Protein AF-A0A6A5H7Q9-F1 (afdb_monomer_lite)

Radius of gyration: 20.98 Å; chains: 1; bounding box: 51×29×50 Å

pLDDT: mean 74.0, std 13.87, range [40.62, 92.56]

Foldseek 3Di:
DDPCVVCPDQPAEDEDALVVDPCLLVVLPDPSVQSYQYYEHDDQEDELVSVCSNVVRHPHPRNYYHYRYHYHDDHDPPPPPPPPPVVVVCVVFVWAQDDCVQDPQWDWDDCVVDVDPTDIDGQNRWTWGQDPVRWIKTWDDDPPGDTDIGTDPDRGDD

Structure (mmCIF, N/CA/C/O backbone):
data_AF-A0A6A5H7Q9-F1
#
_entry.id   AF-A0A6A5H7Q9-F1
#
loop_
_atom_site.group_PDB
_atom_site.id
_atom_site.type_symbol
_atom_site.label_atom_id
_atom_site.label_alt_id
_atom_site.label_comp_id
_atom_site.label_asym_id
_atom_site.label_entity_id
_atom_site.label_seq_id
_atom_site.pdbx_PDB_ins_code
_atom_site.Cartn_x
_atom_site.Cartn_y
_atom_site.Cartn_z
_atom_site.occupancy
_atom_site.B_iso_or_equiv
_atom_site.auth_seq_id
_atom_site.auth_comp_id
_atom_site.auth_asym_id
_atom_site.auth_atom_id
_atom_site.pdbx_PDB_model_num
ATOM 1 N N . MET A 1 1 ? -30.226 -4.540 18.128 1.00 43.09 1 MET A N 1
ATOM 2 C CA . MET A 1 1 ? -30.392 -4.670 16.671 1.00 43.09 1 MET A CA 1
ATOM 3 C C . MET A 1 1 ? -29.458 -3.652 16.066 1.00 43.09 1 MET A C 1
ATOM 5 O O . MET A 1 1 ? -29.790 -2.470 16.032 1.00 43.09 1 MET A O 1
ATOM 9 N N . TYR A 1 2 ? -28.233 -4.083 15.789 1.00 52.75 2 TYR A N 1
ATOM 10 C CA . TYR A 1 2 ? -27.218 -3.208 15.217 1.00 52.75 2 TYR A CA 1
ATOM 11 C C . TYR A 1 2 ? -27.558 -3.011 13.737 1.00 52.75 2 TYR A C 1
ATOM 13 O O . TYR A 1 2 ? -28.083 -3.917 13.097 1.00 52.75 2 TYR A O 1
ATOM 21 N N . ILE A 1 3 ? -27.283 -1.831 13.173 1.00 56.41 3 ILE A N 1
ATOM 22 C CA . ILE A 1 3 ? -27.546 -1.527 11.749 1.00 56.41 3 ILE A CA 1
ATOM 23 C C . ILE A 1 3 ? -26.892 -2.560 10.807 1.00 56.41 3 ILE A C 1
ATOM 25 O O . ILE A 1 3 ? -27.364 -2.785 9.698 1.00 56.41 3 ILE A O 1
ATOM 29 N N . LEU A 1 4 ? -25.844 -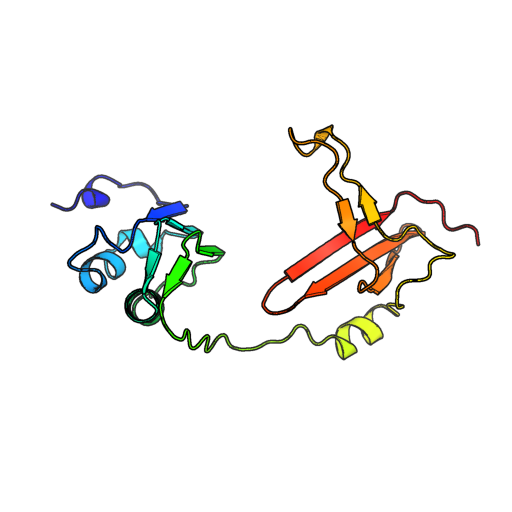3.231 11.288 1.00 56.19 4 LEU A N 1
ATOM 30 C CA . LEU A 1 4 ? -25.092 -4.266 10.589 1.00 56.19 4 LEU A CA 1
ATOM 31 C C . LEU A 1 4 ? -25.844 -5.603 10.483 1.00 56.19 4 LEU A C 1
ATOM 33 O O . LEU A 1 4 ? -25.640 -6.324 9.513 1.00 56.19 4 LEU A O 1
ATOM 37 N N . ASP A 1 5 ? -26.792 -5.891 11.386 1.00 52.31 5 ASP A N 1
ATOM 38 C CA . ASP A 1 5 ? -27.670 -7.075 11.303 1.00 52.31 5 ASP A CA 1
ATOM 39 C C . ASP A 1 5 ? -28.582 -7.031 10.056 1.00 52.31 5 ASP A C 1
ATOM 41 O O . ASP A 1 5 ? -29.094 -8.059 9.601 1.00 52.31 5 ASP A O 1
ATOM 45 N N . LEU A 1 6 ? -28.808 -5.833 9.498 1.00 54.72 6 LEU A N 1
ATOM 46 C CA . LEU A 1 6 ? -29.583 -5.617 8.269 1.00 54.72 6 LEU A CA 1
ATOM 47 C C . LEU A 1 6 ? -28.761 -5.895 7.002 1.00 54.72 6 LEU A C 1
ATOM 49 O O . LEU A 1 6 ? -29.332 -6.150 5.939 1.00 54.72 6 LEU A O 1
ATOM 53 N N . LEU A 1 7 ? -27.430 -5.883 7.103 1.00 55.47 7 LEU A N 1
ATOM 54 C CA . LEU A 1 7 ? -26.515 -6.133 5.997 1.00 55.47 7 LEU A CA 1
ATOM 55 C C . LEU A 1 7 ? -26.277 -7.643 5.877 1.00 55.47 7 LEU A C 1
ATOM 57 O O . LEU A 1 7 ? -25.251 -8.178 6.273 1.00 55.47 7 LEU A O 1
ATOM 61 N N . ARG A 1 8 ? -27.247 -8.357 5.296 1.00 52.66 8 ARG A N 1
ATOM 62 C CA . ARG A 1 8 ? -27.105 -9.791 4.961 1.00 52.66 8 ARG A CA 1
ATOM 63 C C . ARG A 1 8 ? -26.100 -10.071 3.830 1.00 52.66 8 ARG A C 1
ATOM 65 O O . ARG A 1 8 ? -25.902 -11.230 3.476 1.00 52.66 8 ARG A O 1
ATOM 72 N N . ALA A 1 9 ? -25.517 -9.034 3.231 1.00 55.91 9 ALA A N 1
ATOM 73 C CA . ALA A 1 9 ? -24.549 -9.133 2.145 1.00 55.91 9 ALA A CA 1
ATOM 74 C C . ALA A 1 9 ? -23.114 -9.030 2.679 1.00 55.91 9 ALA A C 1
ATOM 76 O O . ALA A 1 9 ? -22.873 -8.371 3.688 1.00 55.91 9 ALA A O 1
ATOM 77 N N . SER A 1 10 ? -22.163 -9.657 1.981 1.00 59.62 10 SER A N 1
ATOM 78 C CA . SER A 1 10 ? -20.735 -9.497 2.264 1.00 59.62 10 SER A CA 1
ATOM 79 C C . SER A 1 10 ? -20.353 -8.024 2.134 1.00 59.62 10 SER A C 1
ATOM 81 O O . SER A 1 10 ? -20.383 -7.468 1.032 1.00 59.62 10 SER A O 1
ATOM 83 N N . LEU A 1 11 ? -20.018 -7.389 3.251 1.00 65.00 11 LEU A N 1
ATOM 84 C CA . LEU A 1 11 ? -19.550 -6.014 3.268 1.00 65.00 11 LEU A CA 1
ATOM 85 C C . LEU A 1 11 ? -18.088 -6.032 2.824 1.00 65.00 11 LEU A C 1
ATOM 87 O O . LEU A 1 11 ? -17.242 -6.516 3.558 1.00 65.00 11 LEU A O 1
ATOM 91 N N . VAL A 1 12 ? -17.797 -5.581 1.605 1.00 71.06 12 VAL A N 1
ATOM 92 C CA . VAL A 1 12 ? -16.446 -5.697 1.024 1.00 71.06 12 VAL A CA 1
ATOM 93 C C . VAL A 1 12 ? -15.516 -4.606 1.556 1.00 71.06 12 VAL A C 1
ATOM 95 O O . VAL A 1 12 ? -14.363 -4.902 1.880 1.00 71.06 12 VAL A O 1
ATOM 98 N N . ILE A 1 13 ? -16.028 -3.378 1.666 1.00 77.12 13 ILE A N 1
ATOM 99 C CA . ILE A 1 13 ? -15.318 -2.186 2.141 1.00 77.12 13 ILE A CA 1
ATOM 100 C C . ILE A 1 13 ? -16.132 -1.560 3.273 1.00 77.12 13 ILE A C 1
ATOM 102 O O . ILE A 1 13 ? -17.357 -1.466 3.171 1.00 77.12 13 ILE A O 1
ATOM 106 N N . LEU A 1 14 ? -15.452 -1.154 4.343 1.00 80.81 14 LEU A N 1
ATOM 107 C CA . LEU A 1 14 ? -16.045 -0.462 5.479 1.00 80.81 14 LEU A CA 1
ATOM 108 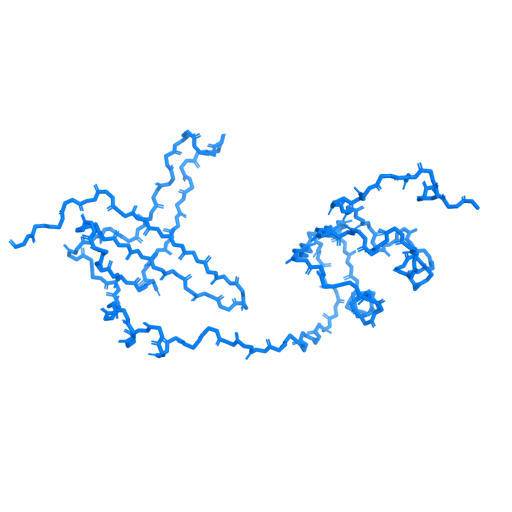C C . LEU A 1 14 ? -15.334 0.873 5.714 1.00 80.81 14 LEU A C 1
ATOM 110 O O . LEU A 1 14 ? -14.159 0.902 6.074 1.00 80.81 14 LEU A O 1
ATOM 114 N N . GLU A 1 15 ? -16.085 1.957 5.572 1.00 83.06 15 GLU A N 1
ATOM 115 C CA . GLU A 1 15 ? -15.678 3.306 5.959 1.00 83.06 15 GLU A CA 1
ATOM 116 C C . GLU A 1 15 ? -16.171 3.601 7.379 1.00 83.06 15 GLU A C 1
ATOM 118 O O . GLU A 1 15 ? -17.340 3.362 7.701 1.00 83.06 15 GLU A O 1
ATOM 123 N N . LEU A 1 16 ? -15.285 4.089 8.249 1.00 85.50 16 LEU A N 1
ATOM 124 C CA . LEU A 1 16 ? -15.603 4.289 9.660 1.00 85.50 16 LEU A CA 1
ATOM 125 C C . LEU A 1 16 ? -14.863 5.463 10.306 1.00 85.50 16 LEU A C 1
ATOM 127 O O . LEU A 1 16 ? -13.666 5.657 10.119 1.00 85.50 16 LEU A O 1
ATOM 131 N N . ASP A 1 17 ? -15.576 6.190 11.165 1.00 86.00 17 ASP A N 1
ATOM 132 C CA . ASP A 1 17 ? -14.986 7.138 12.110 1.00 86.00 17 ASP A CA 1
ATOM 133 C C . ASP A 1 17 ? -14.887 6.471 13.492 1.00 86.00 17 ASP A C 1
ATOM 135 O O . ASP A 1 17 ? -15.889 6.176 14.147 1.00 86.00 17 ASP A O 1
ATOM 139 N N . LEU A 1 18 ? -13.665 6.243 13.979 1.00 84.44 18 LEU A N 1
ATOM 140 C CA . LEU A 1 18 ? -13.431 5.647 15.302 1.00 84.44 18 LEU A CA 1
ATOM 141 C C . LEU A 1 18 ? -13.886 6.546 16.469 1.00 84.44 18 LEU A C 1
ATOM 143 O O . LEU A 1 18 ? -13.898 6.120 17.627 1.00 84.44 18 LEU A O 1
ATOM 147 N N . ASN A 1 19 ? -14.248 7.802 16.211 1.00 86.62 19 ASN A N 1
ATOM 148 C CA . ASN A 1 19 ? -14.758 8.720 17.222 1.00 86.62 19 ASN A CA 1
ATOM 149 C C . ASN A 1 19 ? -16.244 8.577 17.503 1.00 86.62 19 ASN A C 1
ATOM 151 O O . ASN A 1 19 ? -16.665 8.933 18.602 1.00 86.62 19 ASN A O 1
ATOM 155 N N . VAL A 1 20 ? -17.014 8.008 16.576 1.00 86.50 20 VAL A N 1
ATOM 156 C CA . VAL A 1 20 ? -18.459 7.818 16.767 1.00 86.50 20 VAL A CA 1
ATOM 157 C C . VAL A 1 20 ? -18.807 6.456 17.374 1.00 86.50 20 VAL A C 1
ATOM 159 O O . VAL A 1 20 ? -19.955 6.216 17.746 1.00 86.50 20 VAL A O 1
ATOM 162 N N . ILE A 1 21 ? -17.823 5.561 17.500 1.00 84.06 21 ILE A N 1
ATOM 163 C CA . ILE A 1 21 ? -18.007 4.203 18.016 1.00 84.06 21 ILE A CA 1
ATOM 164 C C . ILE A 1 21 ? -17.616 4.161 19.496 1.00 84.06 21 ILE A C 1
ATOM 166 O O . ILE A 1 21 ? -16.438 4.155 19.847 1.00 84.06 21 ILE A O 1
ATOM 170 N N . ASN A 1 22 ? -18.621 4.105 20.370 1.00 85.38 22 ASN A N 1
ATOM 171 C CA . ASN A 1 22 ? -18.406 4.054 21.820 1.00 85.38 22 ASN A CA 1
ATOM 172 C C . ASN A 1 22 ? -17.884 2.688 22.295 1.00 85.38 22 ASN A C 1
ATOM 174 O O . ASN A 1 22 ? -16.999 2.631 23.144 1.00 85.38 22 ASN A O 1
ATOM 178 N N . ASP A 1 23 ? -18.424 1.595 21.747 1.00 88.00 23 ASP A N 1
ATOM 179 C CA . ASP A 1 23 ? -17.978 0.224 22.026 1.00 88.00 23 ASP A CA 1
ATOM 180 C C . ASP A 1 23 ? -17.232 -0.343 20.817 1.00 88.00 23 ASP A C 1
ATOM 182 O O . ASP A 1 23 ? -17.766 -1.109 20.011 1.00 88.00 23 ASP A O 1
ATOM 186 N N . LEU A 1 24 ? -15.984 0.101 20.664 1.00 85.94 24 LEU A N 1
ATOM 187 C CA . LEU A 1 24 ? -15.147 -0.276 19.530 1.00 85.94 24 LEU A CA 1
ATOM 188 C C . LEU A 1 24 ? -14.849 -1.779 19.506 1.00 85.94 24 LEU A C 1
ATOM 190 O O . LEU A 1 24 ? -14.849 -2.397 18.445 1.00 85.94 24 LEU A O 1
ATOM 194 N N . LYS A 1 25 ? -14.644 -2.379 20.681 1.00 85.69 25 LYS A N 1
ATOM 195 C CA . LYS A 1 25 ? -14.356 -3.807 20.797 1.00 85.69 25 LYS A CA 1
ATOM 196 C C . LYS A 1 25 ? -15.563 -4.647 20.386 1.00 85.69 25 LYS A C 1
ATOM 198 O O . LYS A 1 25 ? -15.397 -5.556 19.579 1.00 85.69 25 LYS A O 1
ATOM 203 N N . GLY A 1 26 ? -16.754 -4.320 20.894 1.00 86.38 26 GLY A N 1
ATOM 204 C CA . GLY A 1 26 ? -17.994 -4.989 20.501 1.00 86.38 26 GLY A CA 1
ATOM 205 C C . GLY A 1 26 ? -18.217 -4.911 18.993 1.00 86.38 26 GLY A C 1
ATOM 206 O O . GLY A 1 26 ? -18.404 -5.942 18.351 1.00 86.38 26 GLY A O 1
ATOM 207 N N . PHE A 1 27 ? -18.063 -3.711 18.421 1.00 85.62 27 PHE A N 1
ATOM 208 C CA . PHE A 1 27 ? -18.209 -3.467 16.985 1.00 85.62 27 PHE A CA 1
ATOM 209 C C . PHE A 1 27 ? -17.287 -4.346 16.121 1.00 85.62 27 PHE A C 1
ATOM 211 O O . PHE A 1 27 ? -17.743 -4.943 15.151 1.00 85.62 27 PHE A O 1
ATOM 218 N N . ILE A 1 28 ? -15.999 -4.462 16.467 1.00 81.50 28 ILE A N 1
ATOM 219 C CA . ILE A 1 28 ? -15.025 -5.239 15.674 1.00 81.50 28 ILE A CA 1
ATOM 220 C C . ILE A 1 28 ? -15.304 -6.746 15.736 1.00 81.50 28 ILE A C 1
ATOM 222 O O . ILE A 1 28 ? -15.037 -7.464 14.773 1.00 81.50 28 ILE A O 1
ATOM 226 N N . THR A 1 29 ? -15.861 -7.231 16.848 1.00 83.00 29 THR A N 1
ATOM 227 C CA . THR A 1 29 ? -16.186 -8.656 17.022 1.00 83.00 29 THR A CA 1
ATOM 228 C C . THR A 1 29 ? -17.486 -9.086 16.334 1.00 83.00 29 THR A C 1
ATOM 230 O O . THR A 1 29 ? -17.836 -10.268 16.369 1.00 83.00 29 THR A O 1
ATOM 233 N N . GLU A 1 30 ? -18.204 -8.159 15.690 1.00 81.94 30 GLU A N 1
ATOM 234 C CA . GLU A 1 30 ? -19.446 -8.468 14.982 1.00 81.94 30 GLU A CA 1
ATOM 235 C C . GLU A 1 30 ? -19.207 -9.423 13.794 1.00 81.94 30 GLU A C 1
ATOM 237 O O . GLU A 1 30 ? -18.253 -9.250 13.028 1.00 81.94 30 GLU A O 1
ATOM 242 N N . PRO A 1 31 ? -20.086 -10.417 13.552 1.00 78.69 31 PRO A N 1
ATOM 243 C CA . PRO A 1 31 ? -19.875 -11.424 12.510 1.00 78.69 31 PRO A CA 1
ATOM 244 C C . PRO A 1 31 ? -19.665 -10.865 11.095 1.00 78.69 31 PRO A C 1
ATOM 246 O O . PRO A 1 31 ? -18.934 -11.467 10.307 1.00 78.69 31 PRO A O 1
ATOM 249 N N . CYS A 1 32 ? -20.273 -9.722 10.759 1.00 75.06 32 CYS A N 1
ATOM 250 C CA . CYS A 1 32 ? -20.127 -9.093 9.443 1.00 75.06 32 CYS A CA 1
ATOM 251 C C . CYS A 1 32 ? -18.684 -8.642 9.155 1.00 75.06 32 CYS A C 1
ATOM 253 O O . CYS A 1 32 ? -18.269 -8.642 7.992 1.00 75.06 32 CYS A O 1
ATOM 255 N N . MET A 1 33 ? -17.895 -8.348 10.197 1.00 79.56 33 MET A N 1
ATOM 256 C CA . MET A 1 33 ? -16.492 -7.928 10.087 1.00 79.56 33 MET A CA 1
ATOM 257 C C . MET A 1 33 ? -15.598 -9.008 9.464 1.00 79.56 33 MET A C 1
ATOM 259 O O . MET A 1 33 ? -14.581 -8.697 8.846 1.00 79.56 33 MET A O 1
ATOM 263 N N . LYS A 1 34 ? -16.018 -10.279 9.519 1.00 76.81 34 LYS A N 1
ATOM 264 C CA . LYS A 1 34 ? -15.318 -11.407 8.877 1.00 76.81 34 LYS A CA 1
ATOM 265 C C . LYS A 1 34 ? -15.359 -11.370 7.350 1.00 76.81 34 LYS A C 1
ATOM 267 O O . LYS A 1 34 ? -14.579 -12.060 6.705 1.00 76.81 34 LYS A O 1
ATOM 272 N N . SER A 1 35 ? -16.285 -10.609 6.768 1.00 74.25 35 SER A N 1
ATOM 273 C CA . SER A 1 35 ? -16.396 -10.452 5.311 1.00 74.25 35 SER A CA 1
ATOM 274 C C . SER A 1 35 ? -15.688 -9.206 4.773 1.00 74.25 35 SER A C 1
ATOM 276 O O . SER A 1 35 ? -15.493 -9.101 3.563 1.00 74.25 35 SER A O 1
ATOM 278 N N . VAL A 1 36 ? -15.263 -8.305 5.666 1.00 77.50 36 VAL A N 1
ATOM 279 C CA . VAL A 1 36 ? -14.643 -7.023 5.318 1.00 77.50 36 VAL A CA 1
ATOM 280 C C . VAL A 1 36 ? -13.229 -7.234 4.806 1.00 77.50 36 VAL A C 1
ATOM 282 O O . VAL A 1 36 ? -12.375 -7.776 5.499 1.00 77.50 36 VAL A O 1
ATOM 285 N N . SER A 1 37 ? -12.979 -6.800 3.575 1.00 77.81 37 SER A N 1
ATOM 286 C CA . SER A 1 37 ? -11.677 -6.937 2.913 1.00 77.81 37 SER A CA 1
ATOM 287 C C . SER A 1 37 ? -10.911 -5.619 2.788 1.00 77.81 37 SER A C 1
ATOM 289 O O . SER A 1 37 ? -9.687 -5.653 2.650 1.00 77.81 37 SER A O 1
ATOM 291 N N . GLY A 1 38 ? -11.612 -4.484 2.874 1.00 80.75 38 GLY A N 1
ATOM 292 C CA . GLY A 1 38 ? -11.045 -3.139 2.883 1.00 80.75 38 GLY A CA 1
ATOM 293 C C . GLY A 1 38 ? -11.615 -2.299 4.022 1.00 80.75 38 GLY A C 1
ATOM 294 O O . GLY A 1 38 ? -12.812 -2.373 4.303 1.00 80.75 38 GLY A O 1
ATOM 295 N N . ILE A 1 39 ? -10.761 -1.523 4.685 1.00 84.88 39 ILE A N 1
ATOM 296 C CA . ILE A 1 39 ? -11.152 -0.638 5.785 1.00 84.88 39 ILE A CA 1
ATOM 297 C C . ILE A 1 39 ? -10.581 0.754 5.564 1.00 84.88 39 ILE A C 1
ATOM 299 O O . ILE A 1 39 ? -9.383 0.908 5.340 1.00 84.88 39 ILE A O 1
ATOM 303 N N . GLU A 1 40 ? -11.433 1.760 5.703 1.00 84.38 40 GLU A N 1
ATOM 304 C CA . GLU A 1 40 ? -11.044 3.161 5.642 1.00 84.38 40 GLU A CA 1
ATOM 305 C C . GLU A 1 40 ? -11.429 3.853 6.946 1.00 84.38 40 GLU A C 1
ATOM 307 O O . GLU A 1 40 ? -12.601 3.921 7.316 1.00 84.38 40 GLU A O 1
ATOM 312 N N . ILE A 1 41 ? -10.422 4.346 7.665 1.00 84.00 41 ILE A N 1
ATOM 313 C CA . ILE A 1 41 ? -10.606 5.124 8.888 1.00 84.00 41 ILE A CA 1
ATOM 314 C C . ILE A 1 41 ? -10.585 6.599 8.503 1.00 84.00 41 ILE A C 1
ATOM 316 O O . ILE A 1 41 ? -9.565 7.096 8.027 1.00 84.00 41 ILE A O 1
ATOM 320 N N . LEU A 1 42 ? -11.716 7.273 8.699 1.00 81.56 42 LEU A N 1
ATOM 321 C CA . LEU A 1 42 ? -11.984 8.625 8.216 1.00 81.56 42 LEU A CA 1
ATOM 322 C C . LEU A 1 42 ? -12.435 9.510 9.379 1.00 81.56 42 LEU A C 1
ATOM 324 O O . LEU A 1 42 ? -13.508 9.314 9.945 1.00 81.56 42 LEU A O 1
ATOM 328 N N . SER A 1 43 ? -11.611 10.490 9.741 1.00 82.62 43 SER A N 1
ATOM 329 C CA . SER A 1 43 ? -11.904 11.483 10.780 1.00 82.62 43 SER A CA 1
ATOM 330 C C . SER A 1 43 ? -10.914 12.649 10.713 1.00 82.62 43 SER A C 1
ATOM 332 O O . SER A 1 43 ? -9.829 12.516 10.152 1.00 82.62 43 SER A O 1
ATOM 334 N N . GLU A 1 44 ? -11.234 13.791 11.331 1.00 82.44 44 GLU A N 1
ATOM 335 C CA . GLU A 1 44 ? -10.262 14.891 11.461 1.00 82.44 44 GLU A CA 1
ATOM 336 C C . GLU A 1 44 ? -9.019 14.437 12.249 1.00 82.44 44 GLU A C 1
ATOM 338 O O . GLU A 1 44 ? -7.883 14.618 11.805 1.00 82.44 44 GLU A O 1
ATOM 343 N N . THR A 1 45 ? -9.235 13.781 13.395 1.00 79.12 45 THR A N 1
ATOM 344 C CA . THR A 1 45 ? -8.177 13.188 14.219 1.00 79.12 45 THR A CA 1
ATOM 345 C C . THR A 1 45 ? -8.566 11.811 14.751 1.00 79.12 45 THR A C 1
ATOM 347 O O . THR A 1 45 ? -9.746 11.477 14.895 1.00 79.12 45 THR A O 1
ATOM 350 N N . VAL A 1 46 ? -7.568 10.983 15.053 1.00 85.81 46 VAL A N 1
ATOM 351 C CA . VAL A 1 46 ? -7.735 9.693 15.733 1.00 85.81 46 VAL A CA 1
ATOM 352 C C . VAL A 1 46 ? -6.549 9.445 16.660 1.00 85.81 46 VAL A C 1
ATOM 354 O O . VAL A 1 46 ? -5.420 9.788 16.324 1.00 85.81 46 VAL A O 1
ATOM 357 N N . THR A 1 47 ? -6.766 8.859 17.836 1.00 88.88 47 THR A N 1
ATOM 358 C CA . THR A 1 47 ? -5.662 8.579 18.767 1.00 88.88 47 THR A CA 1
ATOM 359 C C . THR A 1 47 ? -5.001 7.232 18.474 1.00 88.88 47 THR A C 1
ATOM 361 O O . THR A 1 47 ? -5.656 6.279 18.041 1.00 88.88 47 THR A O 1
ATOM 364 N N . ALA A 1 48 ? -3.704 7.122 18.766 1.00 82.44 48 ALA A N 1
ATOM 365 C CA . ALA A 1 48 ? -2.948 5.875 18.665 1.00 82.44 48 ALA A CA 1
ATOM 366 C C . ALA A 1 48 ? -3.547 4.759 19.541 1.00 82.44 48 ALA A C 1
ATOM 368 O O . ALA A 1 48 ? -3.548 3.599 19.133 1.00 82.44 48 ALA A O 1
ATOM 369 N N . ASP A 1 49 ? -4.128 5.103 20.694 1.00 87.75 49 ASP A N 1
ATOM 370 C CA . ASP A 1 49 ? -4.814 4.146 21.570 1.00 87.75 49 ASP A CA 1
ATOM 371 C C . ASP A 1 49 ? -6.051 3.541 20.896 1.00 87.75 49 ASP A C 1
ATOM 373 O O . ASP A 1 49 ? -6.260 2.330 20.958 1.00 87.75 49 ASP A O 1
ATOM 377 N N . LYS A 1 50 ? -6.854 4.355 20.194 1.00 87.12 50 LYS A N 1
ATOM 378 C CA . LYS A 1 50 ? -8.025 3.861 19.452 1.00 87.12 50 LYS A CA 1
ATOM 379 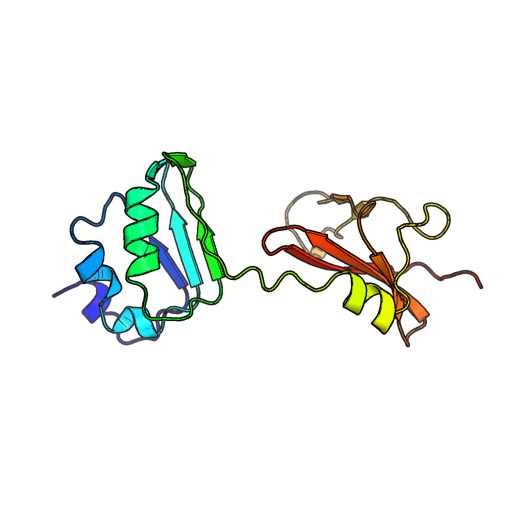C C . LYS A 1 50 ? -7.623 2.955 18.298 1.00 87.12 50 LYS A C 1
ATOM 381 O O . LYS A 1 50 ? -8.255 1.922 18.097 1.00 87.12 50 LYS A O 1
ATOM 386 N N . LEU A 1 51 ? -6.567 3.318 17.571 1.00 85.38 51 LEU A N 1
ATOM 387 C CA . LEU A 1 51 ? -6.020 2.476 16.507 1.00 85.38 51 LEU A CA 1
ATOM 388 C C . LEU A 1 51 ? -5.471 1.160 17.063 1.00 85.38 51 LEU A C 1
ATOM 390 O O . LEU A 1 51 ? -5.730 0.111 16.490 1.00 85.38 51 LEU A O 1
ATOM 394 N N . SER A 1 52 ? -4.769 1.200 18.196 1.00 83.56 52 SER A N 1
ATOM 395 C CA . SER A 1 52 ? -4.231 -0.008 18.834 1.00 83.56 52 SER A CA 1
ATOM 396 C C . SER A 1 52 ? -5.360 -0.949 19.242 1.00 83.56 52 SER A C 1
ATOM 398 O O . SER A 1 52 ? -5.363 -2.107 18.848 1.00 83.56 52 SER A O 1
ATOM 400 N N . VAL A 1 53 ? -6.397 -0.431 19.912 1.00 85.75 53 VAL A N 1
ATOM 401 C CA . VAL A 1 53 ? -7.601 -1.216 20.228 1.00 85.75 53 VAL A CA 1
ATOM 402 C C . VAL A 1 53 ? -8.241 -1.777 18.958 1.00 85.75 53 VAL A C 1
ATOM 404 O O . VAL A 1 53 ? -8.676 -2.925 18.959 1.00 85.75 53 VAL A O 1
ATOM 407 N N . PHE A 1 54 ? -8.289 -1.004 17.874 1.00 85.56 54 PHE A N 1
ATOM 408 C CA . PHE A 1 54 ? -8.846 -1.475 16.614 1.00 85.56 54 PHE A CA 1
ATOM 409 C C . PHE A 1 54 ? -8.068 -2.667 16.033 1.00 85.56 54 PHE A C 1
ATOM 411 O O . PHE A 1 54 ? -8.640 -3.733 15.808 1.00 85.56 54 PHE A O 1
ATOM 418 N N . PHE A 1 55 ? -6.761 -2.502 15.833 1.00 82.31 55 PHE A N 1
ATOM 419 C CA . PHE A 1 55 ? -5.909 -3.511 15.204 1.00 82.31 55 PHE A CA 1
ATOM 420 C C . PHE A 1 55 ? -5.638 -4.726 16.097 1.00 82.31 55 PHE A C 1
ATOM 422 O O . PHE A 1 55 ? -5.502 -5.829 15.580 1.00 82.31 55 PHE A O 1
ATOM 429 N N . ASP A 1 56 ? -5.624 -4.568 17.421 1.00 83.88 56 ASP A N 1
ATOM 430 C CA . ASP A 1 56 ? -5.429 -5.688 18.351 1.00 83.88 56 ASP A CA 1
ATOM 431 C C . ASP A 1 56 ? -6.646 -6.626 18.413 1.00 83.88 56 ASP A C 1
ATOM 433 O O . ASP A 1 56 ? -6.521 -7.773 18.843 1.00 83.88 56 ASP A O 1
ATOM 437 N N . ASN A 1 57 ? -7.837 -6.148 18.030 1.00 83.62 57 ASN A N 1
ATOM 438 C CA . ASN A 1 57 ? -9.085 -6.914 18.130 1.00 83.62 57 ASN A CA 1
ATOM 439 C C . ASN A 1 57 ? -9.626 -7.379 16.770 1.00 83.62 57 ASN A C 1
ATOM 441 O O . ASN A 1 57 ? -10.613 -8.114 16.742 1.00 83.62 57 ASN A O 1
ATOM 445 N N . ILE A 1 58 ? -9.018 -6.975 15.650 1.00 80.25 58 ILE A N 1
ATOM 446 C CA . ILE A 1 58 ? -9.482 -7.401 14.331 1.00 80.25 58 ILE A CA 1
ATOM 447 C C . ILE A 1 58 ? -9.042 -8.841 14.043 1.00 80.25 58 ILE A C 1
ATOM 449 O O . ILE A 1 58 ? -7.860 -9.154 13.953 1.00 80.25 58 ILE A O 1
ATOM 453 N N . GLU A 1 59 ? -10.013 -9.745 13.913 1.00 74.69 59 GLU A N 1
ATOM 454 C CA . GLU A 1 59 ? -9.739 -11.171 13.666 1.00 74.69 59 GLU A CA 1
ATOM 455 C C . GLU A 1 59 ? -9.464 -11.483 12.186 1.00 74.69 59 GLU A C 1
ATOM 457 O O . GLU A 1 59 ? -8.931 -12.542 11.852 1.00 74.69 59 GLU A O 1
ATOM 462 N N . ASN A 1 60 ? -9.871 -10.591 11.282 1.00 69.62 60 ASN A N 1
ATOM 463 C CA . ASN A 1 60 ? -9.815 -10.818 9.844 1.00 69.62 60 ASN A CA 1
ATOM 464 C C . ASN A 1 60 ? -8.496 -10.277 9.264 1.00 69.62 60 ASN A C 1
ATOM 466 O O . ASN A 1 60 ? -8.149 -9.134 9.571 1.00 69.62 60 ASN A O 1
ATOM 470 N N . PRO A 1 61 ? -7.777 -11.023 8.400 1.00 60.09 61 PRO A N 1
ATOM 471 C CA . PRO A 1 61 ? -6.703 -10.463 7.586 1.00 60.09 61 PRO A CA 1
ATOM 472 C C . PRO A 1 61 ? -7.290 -9.482 6.563 1.00 60.09 61 PRO A C 1
ATOM 474 O O . PRO A 1 61 ? -7.546 -9.823 5.405 1.00 60.09 61 PRO A O 1
ATOM 477 N N . VAL A 1 62 ? -7.545 -8.253 7.007 1.00 65.75 62 VAL A N 1
ATOM 478 C CA . VAL A 1 62 ? -7.947 -7.160 6.125 1.00 65.75 62 VAL A CA 1
ATOM 479 C C . VAL A 1 62 ? -6.836 -6.965 5.105 1.00 65.75 62 VAL A C 1
ATOM 481 O O . VAL A 1 62 ? -5.669 -6.847 5.472 1.00 65.75 62 VAL A O 1
ATOM 484 N N . LYS A 1 63 ? -7.186 -6.969 3.818 1.00 68.50 63 LYS A N 1
ATOM 485 C CA . LYS A 1 63 ? -6.190 -6.875 2.745 1.00 68.50 63 LYS A CA 1
ATOM 486 C C . LYS A 1 63 ? -5.659 -5.455 2.613 1.00 68.50 63 LYS A C 1
ATOM 488 O O . LYS A 1 63 ? -4.469 -5.282 2.398 1.00 68.50 63 LYS A O 1
ATOM 493 N N . ASN A 1 64 ? -6.544 -4.470 2.773 1.00 73.75 64 ASN A N 1
ATOM 494 C CA . ASN A 1 64 ? -6.230 -3.055 2.618 1.00 73.75 64 ASN A CA 1
ATOM 495 C C . ASN A 1 64 ? -6.793 -2.258 3.798 1.00 73.75 64 ASN A C 1
ATOM 497 O O . ASN A 1 64 ? -7.995 -2.318 4.065 1.00 73.75 64 ASN A O 1
ATOM 501 N N . VAL A 1 65 ? -5.941 -1.489 4.478 1.00 77.19 65 VAL A N 1
ATOM 502 C CA . VAL A 1 65 ? -6.371 -0.525 5.497 1.00 77.19 65 VAL A CA 1
ATOM 503 C C . VAL A 1 65 ? -5.808 0.848 5.158 1.00 77.19 65 VAL A C 1
ATOM 505 O O . VAL A 1 65 ? -4.594 1.018 5.076 1.00 77.19 65 VAL A O 1
ATOM 508 N N . HIS A 1 66 ? -6.689 1.831 4.996 1.00 78.00 66 HIS A N 1
ATOM 509 C CA . HIS A 1 66 ? -6.322 3.228 4.799 1.00 78.00 66 HIS A CA 1
ATOM 510 C C . HIS A 1 66 ? -6.700 4.042 6.035 1.00 78.00 66 HIS A C 1
ATOM 512 O O . HIS A 1 66 ? -7.818 3.952 6.538 1.00 78.00 66 HIS A O 1
ATOM 518 N N . ILE A 1 67 ? -5.761 4.850 6.528 1.00 79.62 67 ILE A N 1
ATOM 519 C CA . ILE A 1 67 ? -6.008 5.812 7.604 1.00 79.62 67 ILE A CA 1
ATOM 520 C C . ILE A 1 67 ? -5.955 7.199 6.980 1.00 79.62 67 ILE A C 1
ATOM 522 O O . ILE A 1 67 ? -4.884 7.715 6.666 1.00 79.62 67 ILE A O 1
ATOM 526 N N . LEU A 1 68 ? -7.126 7.790 6.794 1.00 75.69 68 LEU A N 1
ATOM 527 C CA . LEU A 1 68 ? -7.330 9.112 6.215 1.00 75.69 68 LEU A CA 1
ATOM 528 C C . LEU A 1 68 ? -7.652 10.117 7.333 1.00 75.69 68 LEU A C 1
ATOM 530 O O . LEU A 1 68 ? -8.555 10.941 7.217 1.00 75.69 68 LEU A O 1
ATOM 534 N N . SER A 1 69 ? -6.889 10.024 8.427 1.00 73.50 69 SER A N 1
ATOM 535 C CA . SER A 1 69 ? -7.036 10.823 9.646 1.00 73.50 69 SER A CA 1
ATOM 536 C C . SER A 1 69 ? -5.672 11.253 10.178 1.00 73.50 69 SER A C 1
ATOM 538 O O . SER A 1 69 ? -4.697 10.502 10.094 1.00 73.50 69 SER A O 1
ATOM 540 N N . LYS A 1 70 ? -5.592 12.426 10.819 1.00 76.69 70 LYS A N 1
ATOM 541 C CA . LYS A 1 70 ? -4.397 12.800 11.590 1.00 76.69 70 LYS A CA 1
ATOM 542 C C . LYS A 1 70 ? -4.303 11.922 12.842 1.00 76.69 70 LYS A C 1
ATOM 544 O O . LYS A 1 70 ? -5.218 11.922 13.663 1.00 76.69 70 LYS A O 1
ATOM 549 N N . VAL A 1 71 ? -3.186 11.218 13.019 1.00 78.19 71 VAL A N 1
ATOM 550 C CA . VAL A 1 71 ? -2.981 10.358 14.193 1.00 78.19 71 VAL A CA 1
ATOM 551 C C . VAL A 1 71 ? -2.320 11.124 15.340 1.00 78.19 71 VAL A C 1
ATOM 553 O O . VAL A 1 71 ? -1.268 11.738 15.165 1.00 78.19 71 VAL A O 1
ATOM 556 N N . GLU A 1 72 ? -2.927 11.075 16.525 1.00 82.69 72 GLU A N 1
ATOM 557 C CA . GLU A 1 72 ? -2.409 11.668 17.758 1.00 82.69 72 GLU A CA 1
ATOM 558 C C . GLU A 1 72 ? -1.826 10.598 18.688 1.00 82.69 72 GLU A C 1
ATOM 560 O O . GLU A 1 72 ? -2.497 9.631 19.048 1.00 82.69 72 GLU A O 1
ATOM 565 N N . GLY A 1 73 ? -0.577 10.787 19.116 1.00 81.50 73 GLY A N 1
ATOM 566 C CA . GLY A 1 73 ? 0.152 9.827 19.950 1.00 81.50 73 GLY A CA 1
ATOM 567 C C . GLY A 1 73 ? 1.150 8.976 19.161 1.00 81.50 73 GLY A C 1
ATOM 568 O O . GLY A 1 73 ? 1.292 9.104 17.946 1.00 81.50 73 GLY A O 1
ATOM 569 N N . GLN A 1 74 ? 1.894 8.130 19.874 1.00 70.88 74 GLN A N 1
ATOM 570 C CA . GLN A 1 74 ? 2.930 7.284 19.284 1.00 70.88 74 GLN A CA 1
ATOM 571 C C . GLN A 1 74 ? 2.322 5.959 18.811 1.00 70.88 74 GLN A C 1
ATOM 573 O O . GLN A 1 74 ? 1.863 5.162 19.624 1.00 70.88 74 GLN A O 1
ATOM 578 N N . VAL A 1 75 ? 2.346 5.702 17.503 1.00 60.09 75 VAL A N 1
ATOM 579 C CA . VAL A 1 75 ? 1.892 4.424 16.935 1.00 60.09 75 VAL A CA 1
ATOM 580 C C . VAL A 1 75 ? 3.056 3.434 16.932 1.00 60.09 75 VAL A C 1
ATOM 582 O O . VAL A 1 75 ? 4.089 3.688 16.315 1.00 60.09 75 VAL A O 1
ATOM 585 N N . SER A 1 76 ? 2.901 2.297 17.615 1.00 55.19 76 SER A N 1
ATOM 586 C CA . SER A 1 76 ? 3.829 1.168 17.498 1.00 55.19 76 SER A CA 1
ATOM 587 C C . SER A 1 76 ? 3.319 0.220 16.418 1.00 55.19 76 SER A C 1
ATOM 589 O O . SER A 1 76 ? 2.534 -0.684 16.685 1.00 55.19 76 SER A O 1
ATOM 591 N N . THR A 1 77 ? 3.750 0.416 15.174 1.00 48.91 77 THR A N 1
ATOM 592 C CA . THR A 1 77 ? 3.485 -0.554 14.110 1.00 48.91 77 THR A CA 1
ATOM 593 C C . THR A 1 77 ? 4.407 -1.756 14.306 1.00 48.91 77 THR A C 1
ATOM 595 O O . THR A 1 77 ? 5.511 -1.799 13.765 1.00 48.91 77 THR A O 1
ATOM 598 N N . LYS A 1 78 ? 3.972 -2.762 15.073 1.00 43.94 78 LYS A N 1
ATOM 599 C CA . LYS A 1 78 ? 4.553 -4.115 15.002 1.00 43.94 78 LYS A CA 1
ATOM 600 C C . LYS A 1 78 ? 4.032 -4.831 13.752 1.00 43.94 78 LYS A C 1
ATOM 602 O O . LYS A 1 78 ? 3.492 -5.927 13.840 1.00 43.94 78 LYS A O 1
ATOM 607 N N . VAL A 1 79 ? 4.151 -4.193 12.591 1.00 43.56 79 VAL A N 1
ATOM 608 C CA . VAL A 1 79 ? 3.969 -4.887 11.316 1.00 43.56 79 VAL A CA 1
ATOM 609 C C . VAL A 1 79 ? 5.163 -5.833 11.195 1.00 43.56 79 VAL A C 1
ATOM 611 O O . VAL A 1 79 ? 6.298 -5.368 11.358 1.00 43.56 79 VAL A O 1
ATOM 614 N N . PRO A 1 80 ? 4.963 -7.148 10.988 1.00 40.62 80 PRO A N 1
ATOM 615 C CA . PRO A 1 80 ? 6.056 -8.032 10.629 1.00 40.62 80 PRO A CA 1
ATOM 616 C C . PRO A 1 80 ? 6.706 -7.456 9.377 1.00 40.62 80 PRO A C 1
ATOM 618 O O . PRO A 1 80 ? 6.112 -7.440 8.304 1.00 40.62 80 PRO A O 1
ATOM 621 N N . GLN A 1 81 ? 7.913 -6.929 9.538 1.00 45.00 81 GLN A N 1
ATOM 622 C CA . GLN A 1 81 ? 8.767 -6.529 8.438 1.00 45.00 81 GLN A CA 1
ATOM 623 C C . GLN A 1 81 ? 9.228 -7.801 7.716 1.00 45.00 81 GLN A C 1
ATOM 625 O O . GLN A 1 81 ? 10.393 -8.184 7.793 1.00 45.00 81 GLN A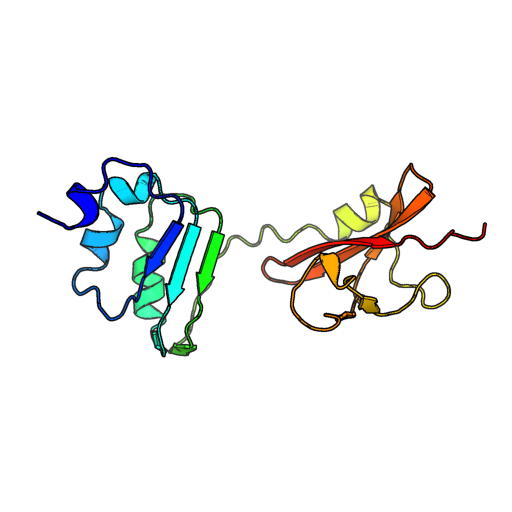 O 1
ATOM 630 N N . GLU A 1 82 ? 8.340 -8.457 6.972 1.00 50.06 82 GLU A N 1
ATOM 631 C CA . GLU A 1 82 ? 8.794 -9.131 5.761 1.00 50.06 82 GLU A CA 1
ATOM 632 C C . GLU A 1 82 ? 9.114 -8.025 4.756 1.00 50.06 82 GLU A C 1
ATOM 634 O O . GLU A 1 82 ? 8.372 -7.730 3.825 1.00 50.06 82 GLU A O 1
ATOM 639 N N . VAL A 1 83 ? 10.230 -7.342 5.033 1.00 52.94 83 VAL A N 1
ATOM 640 C CA . VAL A 1 83 ? 10.877 -6.409 4.124 1.00 52.94 83 VAL A CA 1
ATOM 641 C C . VAL A 1 83 ? 11.019 -7.171 2.819 1.00 52.94 83 VAL A C 1
ATOM 643 O O . VAL A 1 83 ? 11.646 -8.234 2.806 1.00 52.94 83 VAL A O 1
ATOM 646 N N . ILE A 1 84 ? 10.441 -6.651 1.734 1.00 55.31 84 ILE A N 1
ATOM 647 C CA . ILE A 1 84 ? 10.803 -7.084 0.384 1.00 55.31 84 ILE A CA 1
ATOM 648 C C . ILE A 1 84 ? 12.328 -7.175 0.368 1.00 55.31 84 ILE A C 1
ATOM 650 O O . ILE A 1 84 ? 13.009 -6.168 0.568 1.00 55.31 84 ILE A O 1
ATOM 654 N N . ASN A 1 85 ? 12.867 -8.391 0.240 1.00 66.62 85 ASN A N 1
ATOM 655 C CA . ASN A 1 85 ? 14.303 -8.611 0.323 1.00 66.62 85 ASN A CA 1
ATOM 656 C C . ASN A 1 85 ? 14.931 -8.010 -0.937 1.00 66.62 85 ASN A C 1
ATOM 658 O O . ASN A 1 85 ? 15.046 -8.668 -1.970 1.00 66.62 85 ASN A O 1
ATOM 662 N N . ARG A 1 86 ? 15.266 -6.721 -0.838 1.00 67.38 86 ARG A N 1
ATOM 663 C CA . ARG A 1 86 ? 15.783 -5.878 -1.914 1.00 67.38 86 ARG A CA 1
ATOM 664 C C . ARG A 1 86 ? 16.966 -6.544 -2.606 1.00 67.38 86 ARG A C 1
ATOM 666 O O . ARG A 1 86 ? 17.003 -6.578 -3.828 1.00 67.38 86 ARG A O 1
ATOM 673 N N . ASP A 1 87 ? 17.874 -7.132 -1.834 1.00 73.44 87 ASP A N 1
ATOM 674 C CA . ASP A 1 87 ? 19.084 -7.778 -2.349 1.00 73.44 87 ASP A CA 1
ATOM 675 C C . ASP A 1 87 ? 18.759 -9.057 -3.133 1.00 73.44 87 ASP A C 1
ATOM 677 O O . ASP A 1 87 ? 19.310 -9.304 -4.210 1.00 73.44 87 ASP A O 1
ATOM 681 N N . ARG A 1 88 ? 17.807 -9.856 -2.638 1.00 74.50 88 ARG A N 1
ATOM 682 C CA . ARG A 1 88 ? 17.307 -11.028 -3.363 1.00 74.50 88 ARG A C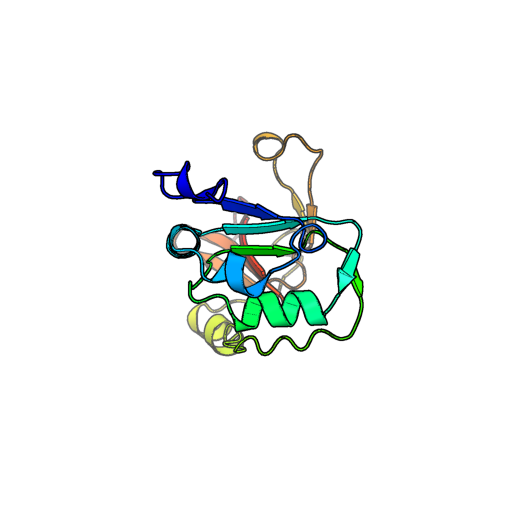A 1
ATOM 683 C C . ARG A 1 88 ? 16.640 -10.612 -4.674 1.00 74.50 88 ARG A C 1
ATOM 685 O O . ARG A 1 88 ? 16.929 -11.201 -5.705 1.00 74.50 88 ARG A O 1
ATOM 692 N N . PHE A 1 89 ? 15.807 -9.578 -4.647 1.00 67.44 89 PHE A N 1
ATOM 693 C CA . PHE A 1 89 ? 15.133 -9.077 -5.841 1.00 67.44 89 PHE A CA 1
ATOM 694 C C . PHE A 1 89 ? 16.127 -8.550 -6.892 1.00 67.44 89 PHE A C 1
ATOM 696 O O . PHE A 1 89 ? 16.063 -8.943 -8.054 1.00 67.44 89 PHE A O 1
ATOM 703 N N . ILE A 1 90 ? 17.091 -7.719 -6.482 1.00 74.94 90 ILE A N 1
ATOM 704 C CA . ILE A 1 90 ? 18.137 -7.196 -7.376 1.00 74.94 90 ILE A CA 1
ATOM 705 C C . ILE A 1 90 ? 18.897 -8.339 -8.054 1.00 74.94 90 ILE A C 1
ATOM 707 O O . ILE A 1 90 ? 19.145 -8.283 -9.256 1.00 74.94 90 ILE A O 1
ATOM 711 N N . SER A 1 91 ? 19.247 -9.380 -7.294 1.00 80.31 91 SER A N 1
ATOM 712 C CA . SER A 1 91 ? 20.019 -10.508 -7.822 1.00 80.31 91 SER A CA 1
ATOM 713 C C . SER A 1 91 ? 19.212 -11.454 -8.715 1.00 80.31 91 SER A C 1
ATOM 715 O O . SER A 1 91 ? 19.760 -11.940 -9.699 1.00 80.31 91 SER A O 1
ATOM 717 N N . GLU A 1 92 ? 17.930 -11.700 -8.423 1.00 82.44 92 GLU A N 1
ATOM 718 C CA . GLU A 1 92 ? 17.072 -12.567 -9.248 1.00 82.44 92 GLU A CA 1
ATOM 719 C C . GLU A 1 92 ? 16.771 -11.966 -10.633 1.00 82.44 92 GLU A C 1
ATOM 721 O O . GLU A 1 92 ? 16.653 -12.717 -11.598 1.00 82.44 92 GLU A O 1
ATOM 726 N N . PHE A 1 93 ? 16.681 -10.635 -10.744 1.00 78.12 93 PHE A N 1
ATOM 727 C CA . PHE A 1 93 ? 16.239 -9.948 -11.968 1.00 78.12 93 PHE A CA 1
ATOM 728 C C . PHE A 1 93 ? 17.332 -9.130 -12.682 1.00 78.12 93 PHE A C 1
ATOM 730 O O . PHE A 1 93 ? 17.013 -8.397 -13.615 1.00 78.12 93 PHE A O 1
ATOM 737 N N . ASP A 1 94 ? 18.599 -9.210 -12.246 1.00 84.25 94 ASP A N 1
ATOM 738 C CA . ASP A 1 94 ? 19.695 -8.318 -12.695 1.00 84.25 94 ASP A CA 1
ATOM 739 C C . ASP A 1 94 ? 19.273 -6.834 -12.683 1.00 84.25 94 ASP A C 1
ATOM 741 O O . ASP A 1 94 ? 19.566 -6.064 -13.602 1.00 84.25 94 ASP A O 1
ATOM 745 N N . ALA A 1 95 ? 18.517 -6.436 -11.654 1.00 85.75 95 ALA A N 1
ATOM 746 C CA . ALA A 1 95 ? 17.916 -5.112 -11.603 1.00 85.75 95 ALA A CA 1
ATOM 747 C C . ALA A 1 95 ? 18.988 -4.048 -11.322 1.00 85.75 95 ALA A C 1
ATOM 749 O O . ALA A 1 95 ? 19.819 -4.190 -10.421 1.00 85.75 95 ALA A O 1
ATOM 750 N N . LYS A 1 96 ? 18.970 -2.954 -12.079 1.00 89.69 96 LYS A N 1
ATOM 751 C CA . LYS A 1 96 ? 20.006 -1.912 -12.063 1.00 89.69 96 LYS A CA 1
ATOM 752 C C . LYS A 1 96 ? 19.438 -0.624 -11.480 1.00 89.69 96 LYS A C 1
ATOM 754 O O . LYS A 1 96 ? 18.263 -0.342 -11.680 1.00 89.69 96 LYS A O 1
ATOM 759 N N . PRO A 1 97 ? 20.228 0.179 -10.754 1.00 90.19 97 PRO A N 1
ATOM 760 C CA . PRO A 1 97 ? 19.802 1.524 -10.384 1.00 90.19 97 PRO A CA 1
ATOM 761 C C . PRO A 1 97 ? 19.434 2.346 -11.624 1.00 90.19 97 PRO A C 1
ATOM 763 O O . PRO A 1 97 ? 19.935 2.071 -12.718 1.00 90.19 97 PRO A O 1
ATOM 766 N N . TRP A 1 98 ? 18.609 3.374 -11.433 1.00 92.56 98 TRP A N 1
ATOM 767 C CA . TRP A 1 98 ? 18.269 4.321 -12.491 1.00 92.56 98 TRP A CA 1
ATOM 768 C C . TRP A 1 98 ? 19.510 4.851 -13.227 1.00 92.56 98 TRP A C 1
ATOM 770 O O . TRP A 1 98 ? 20.450 5.361 -12.609 1.00 92.56 98 TRP A O 1
ATOM 780 N N . ASP A 1 99 ? 19.473 4.783 -14.559 1.00 89.44 99 ASP A N 1
ATOM 781 C CA . ASP A 1 99 ? 20.426 5.456 -15.441 1.00 89.44 99 ASP A CA 1
ATOM 782 C C . ASP A 1 99 ? 19.717 6.576 -16.229 1.00 89.44 99 ASP A C 1
ATOM 784 O O . ASP A 1 99 ? 18.871 6.278 -17.084 1.00 89.44 99 ASP A O 1
ATOM 788 N N . PRO A 1 100 ? 20.077 7.860 -16.020 1.00 89.12 100 PRO A N 1
ATOM 789 C CA . PRO A 1 100 ? 19.481 8.979 -16.749 1.00 89.12 100 PRO A CA 1
ATOM 790 C C . PRO A 1 100 ? 19.738 8.935 -18.262 1.00 89.12 100 PRO A C 1
ATOM 792 O O . PRO A 1 100 ? 19.088 9.659 -19.007 1.00 89.12 100 PRO A O 1
ATOM 795 N N . LYS A 1 101 ? 20.684 8.115 -18.745 1.00 89.50 101 LYS A N 1
ATOM 796 C CA . LYS A 1 101 ? 20.904 7.910 -20.185 1.00 89.50 101 LYS A CA 1
ATOM 797 C C . LYS A 1 101 ? 19.909 6.940 -20.813 1.00 89.50 101 LYS A C 1
ATOM 799 O O . LYS A 1 101 ? 19.746 6.967 -22.028 1.00 89.50 101 LYS A O 1
ATOM 804 N N . ARG A 1 102 ? 19.296 6.059 -20.015 1.00 84.19 102 ARG A N 1
ATOM 805 C CA . ARG A 1 102 ? 18.372 5.024 -20.504 1.00 84.19 102 ARG A CA 1
ATOM 806 C C . ARG A 1 102 ? 16.919 5.469 -20.441 1.00 84.19 102 ARG A C 1
A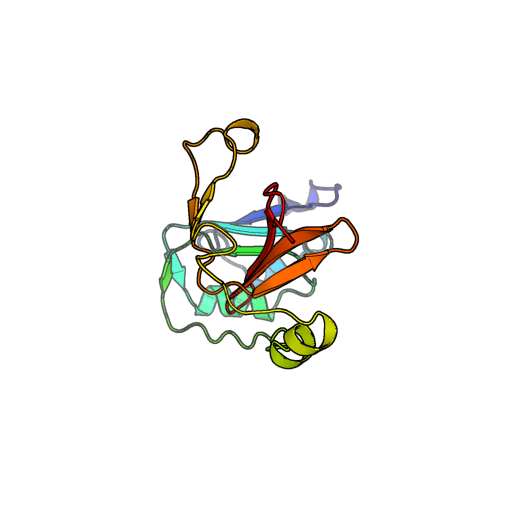TOM 808 O O . ARG A 1 102 ? 16.130 5.038 -21.274 1.00 84.19 102 ARG A O 1
ATOM 815 N N . ARG A 1 103 ? 16.565 6.309 -19.466 1.00 88.06 103 ARG A N 1
ATOM 816 C CA . ARG A 1 103 ? 15.206 6.834 -19.306 1.00 88.06 103 ARG A CA 1
ATOM 817 C C . ARG A 1 103 ? 15.156 8.115 -18.481 1.00 88.06 103 ARG A C 1
ATOM 819 O O . ARG A 1 103 ? 16.045 8.402 -17.676 1.00 88.06 103 ARG A O 1
ATOM 826 N N . GLU A 1 104 ? 14.042 8.820 -18.633 1.00 87.38 104 GLU A N 1
ATOM 827 C CA . GLU A 1 104 ? 13.698 9.990 -17.832 1.00 87.38 104 GLU A CA 1
ATOM 828 C C . GLU A 1 104 ? 13.536 9.663 -16.342 1.00 87.38 104 GLU A C 1
ATOM 830 O O . GLU A 1 104 ? 13.317 8.518 -15.927 1.00 87.38 104 GLU A O 1
ATOM 835 N N . LYS A 1 105 ? 13.647 10.710 -15.519 1.00 87.38 105 LYS A N 1
ATOM 836 C CA . LYS A 1 105 ? 13.528 10.608 -14.060 1.00 87.38 105 LYS A CA 1
ATOM 837 C C . LYS A 1 105 ? 12.092 10.326 -13.609 1.00 87.38 105 LYS A C 1
ATOM 839 O O . LYS A 1 105 ? 11.874 9.523 -12.703 1.00 87.38 105 LYS A O 1
ATOM 844 N N . CYS A 1 106 ? 11.128 11.001 -14.232 1.00 85.38 106 CYS A N 1
ATOM 845 C CA . CYS A 1 106 ? 9.726 10.971 -13.834 1.00 85.38 106 CYS A CA 1
ATOM 846 C C . CYS A 1 106 ? 8.893 10.145 -14.813 1.00 85.38 106 CYS A C 1
ATOM 848 O O . CYS A 1 106 ? 9.038 10.285 -16.026 1.00 85.38 106 CYS A O 1
ATOM 850 N N . PHE A 1 107 ? 7.982 9.338 -14.278 1.00 79.88 107 PHE A N 1
ATOM 851 C CA . PHE A 1 107 ? 6.925 8.699 -15.053 1.00 79.88 107 PHE A CA 1
ATOM 852 C C . PHE A 1 107 ? 5.690 9.600 -15.058 1.00 79.88 107 PHE A C 1
ATOM 854 O O . PHE A 1 107 ? 5.269 10.066 -13.996 1.00 79.88 107 PHE A O 1
ATOM 861 N N . ILE A 1 108 ? 5.131 9.859 -16.239 1.00 77.38 108 ILE A N 1
ATOM 862 C CA . ILE A 1 108 ? 3.944 10.702 -16.423 1.00 77.38 108 ILE A CA 1
ATOM 863 C C . ILE A 1 108 ? 2.759 9.777 -16.694 1.00 77.38 108 ILE A C 1
ATOM 865 O O . ILE A 1 108 ? 2.800 8.994 -17.642 1.00 77.38 108 ILE A O 1
ATOM 869 N N . TYR A 1 109 ? 1.715 9.851 -15.866 1.00 65.25 109 TYR A N 1
ATOM 870 C CA . TYR A 1 109 ? 0.470 9.135 -16.148 1.00 65.25 109 TYR A CA 1
ATOM 871 C C . TYR A 1 109 ? -0.259 9.840 -17.290 1.00 65.25 109 TYR A C 1
ATOM 873 O O . TYR A 1 109 ? -0.553 11.031 -17.199 1.00 65.25 109 TYR A O 1
ATOM 881 N N . GLU A 1 110 ? -0.564 9.111 -18.363 1.00 61.59 110 GLU A N 1
ATOM 882 C CA . GLU A 1 110 ? -1.420 9.652 -19.412 1.00 61.59 110 GLU A CA 1
ATOM 883 C C . GLU A 1 110 ? -2.815 9.944 -18.847 1.00 61.59 110 GLU A C 1
ATOM 885 O O . GLU A 1 110 ? -3.391 9.167 -18.079 1.00 61.59 110 GLU A O 1
ATOM 890 N N . LYS A 1 111 ? -3.360 11.091 -19.255 1.00 52.53 111 LYS A N 1
ATOM 891 C CA . LYS A 1 111 ? -4.618 11.678 -18.776 1.00 52.53 111 LYS A CA 1
ATOM 892 C C . LYS A 1 111 ? -5.834 10.742 -18.845 1.00 52.53 111 LYS A C 1
ATOM 894 O O . LYS A 1 111 ? -6.820 10.980 -18.160 1.00 52.53 111 LYS A O 1
ATOM 899 N N . GLU A 1 112 ? -5.781 9.683 -19.650 1.00 51.19 112 GLU A N 1
ATOM 900 C CA . GLU A 1 112 ? -6.856 8.688 -19.752 1.00 51.19 112 GLU A CA 1
ATOM 901 C C . GLU A 1 112 ? -7.014 7.822 -18.488 1.00 51.19 112 GLU A C 1
ATOM 903 O O . GLU A 1 112 ? -8.050 7.185 -18.314 1.00 51.19 112 GLU A O 1
ATOM 908 N N . ILE A 1 113 ? -6.022 7.814 -17.589 1.00 52.72 113 ILE A N 1
ATOM 909 C CA . ILE A 1 113 ? -6.029 6.983 -16.375 1.00 52.72 113 ILE A CA 1
ATOM 910 C C . ILE A 1 113 ? -6.554 7.753 -15.152 1.00 52.72 113 ILE A C 1
ATOM 912 O O . ILE A 1 113 ? -7.137 7.154 -14.248 1.00 52.72 113 ILE A O 1
ATOM 916 N N . THR A 1 114 ? -6.384 9.077 -15.106 1.00 48.72 114 THR A N 1
ATOM 917 C CA . THR A 1 114 ? -6.800 9.903 -13.965 1.00 48.72 114 THR A CA 1
ATOM 918 C C . THR A 1 114 ? -7.431 11.204 -14.451 1.00 48.72 114 THR A C 1
ATOM 920 O O . THR A 1 114 ? -6.775 11.967 -15.151 1.00 48.72 114 THR A O 1
ATOM 923 N N . ASP A 1 115 ? -8.652 11.532 -14.010 1.00 51.69 115 ASP A N 1
ATOM 924 C CA . ASP A 1 115 ? -9.344 12.816 -14.282 1.00 51.69 115 ASP A CA 1
ATOM 925 C C . ASP A 1 115 ? -8.627 14.061 -13.686 1.00 51.69 115 ASP A C 1
ATOM 927 O O . ASP A 1 115 ? -9.168 15.169 -13.644 1.00 51.69 115 ASP A O 1
ATOM 931 N N . VAL A 1 116 ? -7.389 13.893 -13.219 1.00 52.84 116 VAL A N 1
ATOM 932 C CA . VAL A 1 116 ? -6.512 14.898 -12.617 1.00 52.84 116 VAL A CA 1
ATOM 933 C C . VAL A 1 116 ? -5.327 15.131 -13.561 1.00 52.84 116 VAL A C 1
ATOM 935 O O . VAL A 1 116 ? -4.824 14.187 -14.164 1.00 52.84 116 VAL A O 1
ATOM 938 N N . GLN A 1 117 ? -4.901 16.392 -13.715 1.00 51.66 117 GLN A N 1
ATOM 939 C CA . GLN A 1 117 ? -3.727 16.773 -14.519 1.00 51.66 117 GLN A CA 1
ATOM 940 C C . GLN A 1 117 ? -2.502 15.912 -14.182 1.00 51.66 117 GLN A C 1
ATOM 942 O O . GLN A 1 117 ? -2.256 15.678 -13.001 1.00 51.66 117 GLN A O 1
ATOM 947 N N . ASP A 1 118 ? -1.770 15.504 -15.228 1.00 54.03 118 ASP A N 1
ATOM 948 C CA . ASP A 1 118 ? -0.471 14.817 -15.257 1.00 54.03 118 ASP A CA 1
ATOM 949 C C . ASP A 1 118 ? 0.129 14.559 -13.870 1.00 54.03 118 ASP A C 1
ATOM 951 O O . ASP A 1 118 ? 0.946 15.328 -13.356 1.00 54.03 118 ASP A O 1
ATOM 955 N N . ILE A 1 119 ? -0.288 13.458 -13.242 1.00 60.00 119 ILE A N 1
ATOM 956 C CA . ILE A 1 119 ? 0.383 12.989 -12.036 1.00 60.00 119 ILE A CA 1
ATOM 957 C C . ILE A 1 119 ? 1.778 12.533 -12.476 1.00 60.00 119 ILE A C 1
ATOM 959 O O . ILE A 1 119 ? 1.937 11.814 -13.464 1.00 60.00 119 ILE A O 1
ATOM 963 N N . THR A 1 120 ? 2.805 12.976 -11.760 1.00 71.00 120 THR A N 1
ATOM 964 C CA . THR A 1 120 ? 4.187 12.559 -12.007 1.00 71.00 120 THR A CA 1
ATOM 965 C C . THR A 1 120 ? 4.694 11.751 -10.827 1.00 71.00 120 THR A C 1
ATOM 967 O O . THR A 1 120 ? 4.600 12.209 -9.686 1.00 71.00 120 THR A O 1
ATOM 970 N N . SER A 1 121 ? 5.272 10.581 -11.083 1.00 75.06 121 SER A N 1
ATOM 971 C CA . SER A 1 121 ? 6.008 9.814 -10.073 1.00 75.06 121 SER A CA 1
ATOM 972 C C . SER A 1 121 ? 7.508 9.943 -10.323 1.00 75.06 121 SER A C 1
ATOM 974 O O . SER A 1 121 ? 7.978 9.621 -11.411 1.00 75.06 121 SER A O 1
ATOM 976 N N . ASP A 1 122 ? 8.256 10.425 -9.328 1.00 83.94 122 ASP A N 1
ATOM 977 C CA . ASP A 1 122 ? 9.722 10.440 -9.361 1.00 83.94 122 ASP A CA 1
ATOM 978 C C . ASP A 1 122 ? 10.248 9.021 -9.109 1.00 83.94 122 ASP A C 1
ATOM 980 O O . ASP A 1 122 ? 10.013 8.450 -8.043 1.00 83.94 122 ASP A O 1
ATOM 984 N N . LEU A 1 123 ? 10.932 8.447 -10.100 1.00 85.50 123 LEU A N 1
ATOM 985 C CA . LEU A 1 123 ? 11.434 7.074 -10.071 1.00 85.50 123 LEU A CA 1
ATOM 986 C C . LEU A 1 123 ? 12.969 7.013 -10.048 1.00 85.50 123 LEU A C 1
ATOM 988 O O . LEU A 1 123 ? 13.549 6.013 -10.481 1.00 85.50 123 LEU A O 1
ATOM 992 N N . SER A 1 124 ? 13.656 8.057 -9.563 1.00 87.38 124 SER A N 1
ATOM 993 C CA . SER A 1 124 ? 15.127 8.043 -9.467 1.00 87.38 124 SER A CA 1
ATOM 994 C C . SER A 1 124 ? 15.678 7.005 -8.495 1.00 87.38 124 SER A C 1
ATOM 996 O O . SER A 1 124 ? 16.785 6.518 -8.692 1.00 87.38 124 SER A O 1
ATOM 998 N N . GLU A 1 125 ? 14.901 6.644 -7.474 1.00 86.31 125 GLU A N 1
ATOM 999 C CA . GLU A 1 125 ? 15.266 5.613 -6.490 1.00 86.31 125 GLU A CA 1
ATOM 1000 C C . GLU A 1 125 ? 14.779 4.209 -6.891 1.00 86.31 125 GLU A C 1
ATOM 1002 O O . GLU A 1 125 ? 14.921 3.250 -6.128 1.00 86.31 125 GLU A O 1
ATOM 1007 N N . GLY A 1 126 ? 14.176 4.086 -8.078 1.00 85.75 126 GLY A N 1
ATOM 1008 C CA . GLY A 1 126 ? 13.691 2.825 -8.622 1.00 85.75 126 GLY A CA 1
ATOM 1009 C C . GLY A 1 126 ? 14.807 1.945 -9.186 1.00 85.75 126 GLY A C 1
ATOM 1010 O O . GLY A 1 126 ? 15.898 2.409 -9.527 1.00 85.75 126 GLY A O 1
ATOM 1011 N N . PHE A 1 127 ? 14.497 0.659 -9.306 1.00 87.69 127 PHE A N 1
ATOM 1012 C CA . PHE A 1 127 ? 15.335 -0.340 -9.955 1.00 87.69 127 PHE A CA 1
ATOM 1013 C C . PHE A 1 127 ? 14.774 -0.696 -11.319 1.00 87.69 127 PHE A C 1
ATOM 1015 O O . PHE A 1 127 ? 13.615 -1.089 -11.437 1.00 87.69 127 PHE A O 1
ATOM 1022 N N . ASP A 1 128 ? 15.619 -0.587 -12.329 1.00 89.69 128 ASP A N 1
ATOM 1023 C CA . ASP A 1 128 ? 15.301 -0.862 -13.714 1.00 89.69 128 ASP A CA 1
ATOM 1024 C C . ASP A 1 128 ? 15.655 -2.312 -14.064 1.00 89.69 128 ASP A C 1
ATOM 1026 O O . ASP A 1 128 ? 16.732 -2.800 -13.720 1.00 89.69 128 ASP A O 1
ATOM 1030 N N . LEU A 1 129 ? 14.773 -2.995 -14.784 1.00 89.00 129 LEU A N 1
ATOM 1031 C CA . LEU A 1 129 ? 15.009 -4.328 -15.330 1.00 89.00 129 LEU A CA 1
ATOM 1032 C C . LEU A 1 129 ? 14.511 -4.400 -16.771 1.00 89.00 129 LEU A C 1
ATOM 1034 O O . LEU A 1 129 ? 13.557 -3.718 -17.153 1.00 89.00 129 LEU A O 1
ATOM 1038 N N . GLU A 1 130 ? 15.175 -5.222 -17.571 1.00 89.12 130 GLU A N 1
ATOM 1039 C CA . GLU A 1 130 ? 14.735 -5.531 -18.925 1.00 89.12 130 GLU A CA 1
ATOM 1040 C C . GLU A 1 130 ? 13.803 -6.737 -18.872 1.00 89.12 130 GLU A C 1
ATOM 1042 O O . GLU A 1 130 ? 14.121 -7.759 -18.264 1.00 89.12 130 GLU A O 1
ATOM 1047 N N . ARG A 1 131 ? 12.614 -6.587 -19.448 1.00 84.19 131 ARG A N 1
ATOM 1048 C CA . ARG A 1 131 ? 11.624 -7.657 -19.544 1.00 84.19 131 ARG A CA 1
ATOM 1049 C C . ARG A 1 131 ? 11.907 -8.522 -20.769 1.00 84.19 131 ARG A C 1
ATOM 1051 O O . ARG A 1 131 ? 12.512 -8.070 -21.735 1.00 84.19 131 ARG A O 1
ATOM 1058 N N . ASP A 1 132 ? 11.350 -9.729 -20.783 1.00 85.00 132 ASP A N 1
ATOM 1059 C CA . ASP A 1 132 ? 11.459 -10.652 -21.923 1.00 85.00 132 ASP A CA 1
ATOM 1060 C C . ASP A 1 132 ? 10.879 -10.087 -23.238 1.00 85.00 132 ASP A C 1
ATOM 1062 O O . ASP A 1 132 ? 11.210 -10.569 -24.319 1.00 85.00 132 ASP A O 1
ATOM 1066 N N . ASP A 1 133 ? 10.009 -9.072 -23.162 1.00 83.88 133 ASP A N 1
ATOM 1067 C CA . ASP A 1 133 ? 9.452 -8.359 -24.320 1.00 83.88 133 ASP A CA 1
ATOM 1068 C C . ASP A 1 133 ? 10.354 -7.222 -24.845 1.00 83.88 133 ASP A C 1
ATOM 1070 O O . ASP A 1 133 ? 9.977 -6.535 -25.793 1.00 83.88 133 ASP A O 1
ATOM 1074 N N . GLY A 1 134 ? 11.541 -7.032 -24.260 1.00 85.19 134 GLY A N 1
ATOM 1075 C CA . GLY A 1 134 ? 12.504 -5.991 -24.629 1.00 85.19 134 GLY A CA 1
ATOM 1076 C C . GLY A 1 134 ? 12.171 -4.600 -24.083 1.00 85.19 134 GLY A C 1
ATOM 1077 O O . GLY A 1 134 ? 12.902 -3.648 -24.358 1.00 85.19 134 GLY A O 1
ATOM 1078 N N . LEU A 1 135 ? 11.088 -4.453 -23.310 1.00 85.62 135 LEU A N 1
ATOM 1079 C CA . LEU A 1 135 ? 10.739 -3.184 -22.677 1.00 85.62 135 LEU A CA 1
ATOM 1080 C C . LEU A 1 135 ? 11.480 -2.997 -21.354 1.00 85.62 135 LEU A C 1
ATOM 1082 O O . LEU A 1 135 ? 11.726 -3.937 -20.590 1.00 85.62 135 LEU A O 1
ATOM 1086 N N . LEU A 1 136 ? 11.773 -1.734 -21.050 1.00 88.19 136 LEU A N 1
ATOM 1087 C CA . LEU A 1 136 ? 12.304 -1.342 -19.754 1.00 88.19 136 LEU A CA 1
ATOM 1088 C C . LEU A 1 136 ? 11.162 -1.285 -18.739 1.00 88.19 136 LEU A C 1
ATOM 1090 O O . LEU A 1 136 ? 10.146 -0.629 -18.977 1.00 88.19 136 LEU A O 1
ATOM 1094 N N . ALA A 1 137 ? 11.344 -1.905 -17.580 1.00 87.56 137 ALA A N 1
ATOM 1095 C CA . ALA A 1 137 ? 10.466 -1.714 -16.437 1.00 87.56 137 ALA A CA 1
ATOM 1096 C C . ALA A 1 137 ? 11.224 -1.136 -15.247 1.00 87.56 137 ALA A C 1
ATOM 1098 O O . ALA A 1 137 ? 12.397 -1.439 -15.055 1.00 87.56 137 ALA A O 1
ATOM 1099 N N . THR A 1 138 ? 10.539 -0.337 -14.435 1.00 87.75 138 THR A N 1
ATOM 1100 C CA . THR A 1 138 ? 11.062 0.178 -13.169 1.00 87.75 138 THR A CA 1
ATOM 1101 C C . THR A 1 138 ? 10.193 -0.296 -12.025 1.00 87.75 138 THR A C 1
ATOM 1103 O O . THR A 1 138 ? 8.972 -0.144 -12.054 1.00 87.75 138 THR A O 1
ATOM 1106 N N . ILE A 1 139 ? 10.837 -0.817 -10.989 1.00 81.38 139 ILE A N 1
ATOM 1107 C CA . ILE A 1 139 ? 10.206 -1.112 -9.713 1.00 81.38 139 ILE A CA 1
ATOM 1108 C C . ILE A 1 139 ? 10.652 -0.091 -8.682 1.00 81.38 139 ILE A C 1
ATOM 1110 O O . ILE A 1 139 ? 11.847 0.117 -8.478 1.00 81.38 139 ILE A O 1
ATOM 1114 N N . LEU A 1 140 ? 9.689 0.508 -7.991 1.00 78.69 140 LEU A N 1
ATOM 1115 C CA . LEU A 1 140 ? 9.945 1.306 -6.803 1.00 78.69 140 LEU A CA 1
ATOM 1116 C C . LEU A 1 140 ? 9.474 0.519 -5.584 1.00 78.69 140 LEU A C 1
ATOM 1118 O O . LEU A 1 140 ? 8.302 0.157 -5.489 1.00 78.69 140 LEU A O 1
ATOM 1122 N N . VAL A 1 141 ? 10.402 0.261 -4.663 1.00 71.81 141 VAL A N 1
ATOM 1123 C CA . VAL A 1 141 ? 10.096 -0.333 -3.361 1.00 71.81 141 VAL A CA 1
ATOM 1124 C C . VAL A 1 141 ? 10.369 0.707 -2.283 1.00 71.81 141 VAL A C 1
ATOM 1126 O O . VAL A 1 141 ? 11.507 1.150 -2.130 1.00 71.81 141 VAL A O 1
ATOM 1129 N N . GLY A 1 142 ? 9.334 1.102 -1.545 1.00 62.94 142 GLY A N 1
ATOM 1130 C CA . GLY A 1 142 ? 9.409 2.094 -0.475 1.00 62.94 142 GLY A CA 1
ATOM 1131 C C . GLY A 1 142 ? 8.837 1.547 0.837 1.00 62.94 142 GLY A C 1
ATOM 1132 O O . GLY A 1 142 ? 7.764 0.949 0.821 1.00 62.94 142 GLY A O 1
ATOM 1133 N N . PRO A 1 143 ? 9.500 1.742 1.990 1.00 53.88 143 PRO A N 1
ATOM 1134 C CA . PRO A 1 143 ? 8.910 1.397 3.280 1.00 53.88 143 PRO A CA 1
ATOM 1135 C C . PRO A 1 143 ? 7.638 2.224 3.570 1.00 53.88 143 PRO A C 1
ATOM 1137 O O . PRO A 1 143 ? 7.596 3.398 3.197 1.00 53.88 143 PRO A O 1
ATOM 1140 N N . PRO A 1 144 ? 6.648 1.687 4.310 1.00 48.44 144 PRO A N 1
ATOM 1141 C CA . PRO A 1 144 ? 6.567 0.304 4.781 1.00 48.44 144 PRO A CA 1
ATOM 1142 C C . PRO A 1 144 ? 6.081 -0.687 3.708 1.00 48.44 144 PRO A C 1
ATOM 1144 O O . PRO A 1 144 ? 6.593 -1.798 3.694 1.00 48.44 144 PRO A O 1
ATOM 1147 N N . ASP A 1 145 ? 5.198 -0.281 2.784 1.00 61.97 145 ASP A N 1
ATOM 1148 C CA . ASP A 1 145 ? 4.447 -1.213 1.915 1.00 61.97 145 ASP A CA 1
ATOM 1149 C C . ASP A 1 145 ? 4.274 -0.720 0.462 1.00 61.97 145 ASP A C 1
ATOM 1151 O O . ASP A 1 145 ? 3.333 -1.098 -0.237 1.00 61.97 145 ASP A O 1
ATOM 1155 N N . LEU A 1 146 ? 5.148 0.165 -0.018 1.00 64.94 146 LEU A N 1
ATOM 1156 C CA . LEU A 1 146 ? 5.060 0.660 -1.388 1.00 64.94 146 LEU A CA 1
ATOM 1157 C C . LEU A 1 146 ? 5.792 -0.298 -2.330 1.00 64.94 146 LEU A C 1
ATOM 1159 O O . LEU A 1 146 ? 7.016 -0.386 -2.296 1.00 64.94 146 LEU A O 1
ATOM 1163 N N . PHE A 1 147 ? 5.045 -0.974 -3.199 1.00 71.12 147 PHE A N 1
ATOM 1164 C CA . PHE A 1 147 ? 5.569 -1.635 -4.392 1.00 71.12 147 PHE A CA 1
ATOM 1165 C C . PHE A 1 147 ? 4.878 -1.034 -5.611 1.00 71.12 147 PHE A C 1
ATOM 1167 O O . PHE A 1 147 ? 3.656 -1.103 -5.737 1.00 71.12 147 PHE A O 1
ATOM 1174 N N . GLN A 1 148 ? 5.650 -0.445 -6.514 1.00 73.44 148 GLN A N 1
ATOM 1175 C CA . GLN A 1 148 ? 5.138 0.093 -7.769 1.00 73.44 148 GLN A CA 1
ATOM 1176 C C . GLN A 1 148 ? 5.931 -0.487 -8.931 1.00 73.44 148 GLN A C 1
ATOM 1178 O O . GLN A 1 148 ? 7.145 -0.633 -8.833 1.00 73.44 148 GLN A O 1
ATOM 1183 N N . PHE A 1 149 ? 5.237 -0.801 -10.022 1.00 81.31 149 PHE A N 1
ATOM 1184 C CA . PHE A 1 149 ? 5.803 -1.377 -11.235 1.00 81.31 149 PHE A CA 1
ATOM 1185 C C . PHE A 1 149 ? 5.383 -0.525 -12.430 1.00 81.31 149 PHE A C 1
ATOM 1187 O O . PHE A 1 149 ? 4.192 -0.370 -12.695 1.00 81.31 149 PHE A O 1
ATOM 1194 N N . PHE A 1 150 ? 6.361 0.010 -13.147 1.00 82.81 150 PHE A N 1
ATOM 1195 C CA . PHE A 1 150 ? 6.168 0.881 -14.299 1.00 82.81 150 PHE A CA 1
ATOM 1196 C C . PHE A 1 150 ? 6.797 0.236 -15.522 1.00 82.81 150 PHE A C 1
ATOM 1198 O O . PHE A 1 150 ? 7.895 -0.304 -15.427 1.00 82.81 150 PHE A O 1
ATOM 1205 N N . VAL A 1 151 ? 6.125 0.310 -16.668 1.00 85.56 151 VAL A N 1
ATOM 1206 C CA . VAL A 1 151 ? 6.679 -0.127 -17.954 1.00 85.56 151 VAL A CA 1
ATOM 1207 C C . VAL A 1 151 ? 6.855 1.098 -18.824 1.00 85.56 151 VAL A C 1
ATOM 1209 O O . VAL A 1 151 ? 5.906 1.849 -19.053 1.00 85.56 151 VAL A O 1
ATOM 1212 N N . TRP A 1 152 ? 8.074 1.301 -19.301 1.00 83.75 152 TRP A N 1
ATOM 1213 C CA . TRP A 1 152 ? 8.395 2.400 -20.184 1.00 83.75 152 TRP A CA 1
ATOM 1214 C C . TRP A 1 152 ? 8.266 1.943 -21.630 1.00 83.75 152 TRP A C 1
ATOM 1216 O O . TRP A 1 152 ? 8.918 0.992 -22.055 1.00 83.75 152 TRP A O 1
ATOM 1226 N N . HIS A 1 153 ? 7.469 2.668 -22.407 1.00 77.56 153 HIS A N 1
ATOM 1227 C CA . HIS A 1 153 ? 7.351 2.471 -23.851 1.00 77.56 153 HIS A CA 1
ATOM 1228 C C . HIS A 1 153 ? 8.422 3.287 -24.588 1.00 77.56 153 HIS A C 1
ATOM 1230 O O . HIS A 1 153 ? 8.124 4.057 -25.497 1.00 77.56 153 HIS A O 1
ATOM 1236 N N . VAL A 1 154 ? 9.675 3.163 -24.145 1.00 62.28 154 VAL A N 1
ATOM 1237 C CA . VAL A 1 154 ? 10.848 3.711 -24.837 1.00 62.28 154 VAL A CA 1
ATOM 1238 C C . VAL A 1 154 ? 11.577 2.539 -25.474 1.00 62.28 154 VAL A C 1
ATOM 1240 O O . VAL A 1 154 ? 11.889 1.568 -24.786 1.00 62.28 154 VAL A O 1
ATOM 1243 N N . GLU A 1 155 ? 11.846 2.615 -26.776 1.00 50.91 155 GLU A N 1
ATOM 1244 C CA . GLU A 1 155 ? 12.716 1.642 -27.437 1.00 50.91 155 GLU A CA 1
ATOM 1245 C C . GLU A 1 155 ? 14.117 1.736 -26.821 1.00 50.91 155 GLU A C 1
ATOM 1247 O O . GLU A 1 155 ? 14.755 2.793 -26.844 1.00 50.91 155 GLU A O 1
ATOM 1252 N N . ILE A 1 156 ? 14.600 0.636 -26.243 1.00 48.94 156 ILE A N 1
ATOM 1253 C CA . ILE A 1 156 ? 15.975 0.556 -25.757 1.00 48.94 156 ILE A CA 1
ATOM 1254 C C . ILE A 1 156 ? 16.870 0.435 -26.995 1.00 48.94 156 ILE A C 1
ATOM 1256 O O . ILE A 1 156 ? 16.933 -0.621 -27.620 1.00 48.94 156 ILE A O 1
ATOM 1260 N N . CYS A 1 157 ? 17.555 1.515 -27.375 1.00 44.62 157 CYS A N 1
ATOM 1261 C CA . CYS A 1 157 ? 18.588 1.445 -28.408 1.00 44.62 157 CYS A CA 1
ATOM 1262 C C . CYS A 1 157 ? 19.734 0.543 -27.918 1.00 44.62 157 CYS A C 1
ATOM 1264 O O . CYS A 1 157 ? 20.460 0.918 -26.995 1.00 44.62 157 CYS A O 1
ATOM 1266 N N . SER A 1 158 ? 19.856 -0.638 -28.529 1.00 44.56 158 SER A N 1
ATOM 1267 C CA . SER A 1 158 ? 20.932 -1.624 -28.342 1.00 44.56 158 SER A CA 1
ATOM 1268 C C . SER A 1 158 ? 22.269 -1.168 -28.916 1.00 44.56 158 SER A C 1
ATOM 1270 O O . SER A 1 158 ? 22.244 -0.659 -30.063 1.00 44.56 158 SER A O 1
#

Secondary structure (DSSP, 8-state):
--GGGG--S---EEEE-TTS-S-HHHHHTSGGGGG--EEEEEEEEEEHHHHHHHHHH--S--SEEEEEEEEES------------HHHHHHHHT-EE--TTTS-SEEE--TTS-SSS--EEE-TT-EEEE-TTS-EEEEEEETTTEEEEEEE------

Sequence (158 aa):
MYILDLLRASLVILELDLNVINDLKGFITEPCMKSVSGIEILSETVTADKLSVFFDNIENPVKNVHILSKVEGQVSTKVPQEVINRDRFISEFDAKPWDPKRREKCFIYEKEITDVQDITSDLSEGFDLERDDGLLATILVGPPDLFQFFVWHVEICS

Organism: Caenorhabditis remanei (NCBI:txid31234)